Protein AF-A0A0G1TJW4-F1 (afdb_monomer_lite)

Structure (mmCIF, N/CA/C/O backbone):
data_AF-A0A0G1TJW4-F1
#
_entry.id   AF-A0A0G1TJW4-F1
#
loop_
_atom_site.group_PDB
_atom_site.id
_atom_site.type_symbol
_atom_site.label_atom_id
_atom_site.label_alt_id
_atom_site.label_comp_id
_atom_site.label_asym_id
_atom_site.label_entity_id
_atom_site.label_seq_id
_atom_site.pdbx_PDB_ins_code
_atom_site.Cartn_x
_atom_site.Cartn_y
_atom_site.Cartn_z
_atom_site.occupancy
_atom_site.B_iso_or_equiv
_atom_site.auth_seq_id
_atom_site.auth_comp_id
_atom_site.auth_asym_id
_atom_site.auth_atom_id
_atom_site.pdbx_PDB_model_num
ATOM 1 N N . MET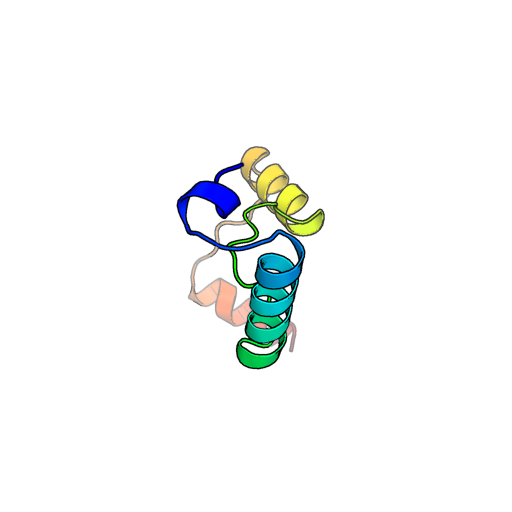 A 1 1 ? -20.416 8.404 6.262 1.00 75.12 1 MET A N 1
ATOM 2 C CA . MET A 1 1 ? -19.117 7.717 6.049 1.00 75.12 1 MET A CA 1
ATOM 3 C C . MET A 1 1 ? -19.391 6.227 5.922 1.00 75.12 1 MET A C 1
ATOM 5 O O . MET A 1 1 ? -20.327 5.771 6.556 1.00 75.12 1 MET A O 1
ATOM 9 N N . VAL A 1 2 ? -18.601 5.457 5.169 1.00 91.31 2 VAL A N 1
ATOM 10 C CA . VAL A 1 2 ? -18.805 3.993 5.071 1.00 91.31 2 VAL A CA 1
ATOM 11 C C . VAL A 1 2 ? -18.754 3.296 6.444 1.00 91.31 2 VAL A C 1
ATOM 13 O O . VAL A 1 2 ? -19.498 2.356 6.690 1.00 91.31 2 VAL A O 1
ATOM 16 N N . LEU A 1 3 ? -17.964 3.834 7.384 1.00 91.31 3 LEU A N 1
ATOM 17 C CA . LEU A 1 3 ? -17.816 3.309 8.749 1.00 91.31 3 LEU A CA 1
ATOM 18 C C . LEU A 1 3 ? -19.145 3.241 9.526 1.00 91.31 3 LEU A C 1
ATOM 20 O O . LEU A 1 3 ? -19.400 2.266 10.225 1.00 91.31 3 LEU A O 1
ATOM 24 N N . SER A 1 4 ? -20.035 4.225 9.345 1.00 90.62 4 SER A N 1
ATOM 25 C CA . SER A 1 4 ? -21.336 4.232 10.028 1.00 90.62 4 SER A CA 1
ATOM 26 C C . SER A 1 4 ? -22.303 3.184 9.473 1.00 90.62 4 SER A C 1
ATOM 28 O O . SER A 1 4 ? -23.213 2.772 10.179 1.00 90.62 4 SER A O 1
ATOM 30 N N . GLN A 1 5 ? -22.115 2.738 8.226 1.00 93.62 5 GLN A N 1
ATOM 31 C CA . GLN A 1 5 ? -22.933 1.680 7.619 1.00 93.62 5 GLN A CA 1
ATOM 32 C C . GLN A 1 5 ? -22.558 0.288 8.140 1.00 93.62 5 GLN A C 1
ATOM 34 O O . GLN A 1 5 ? -23.399 -0.601 8.162 1.00 93.62 5 GLN A O 1
ATOM 39 N N . ILE A 1 6 ? -21.310 0.115 8.581 1.00 92.25 6 ILE A N 1
ATOM 40 C CA . ILE A 1 6 ? -20.794 -1.132 9.167 1.00 92.25 6 ILE A CA 1
ATOM 41 C C . ILE A 1 6 ? -20.784 -1.102 10.705 1.00 92.25 6 ILE A C 1
ATOM 43 O O . ILE A 1 6 ? -20.249 -2.010 11.331 1.00 92.25 6 ILE A O 1
ATOM 47 N N . GLY A 1 7 ? -21.370 -0.064 11.312 1.00 92.94 7 GLY A N 1
ATOM 48 C CA . GLY A 1 7 ? -21.573 0.024 12.758 1.00 92.94 7 GLY A CA 1
ATOM 49 C C . GLY A 1 7 ? -20.318 0.310 13.584 1.00 92.94 7 GLY A C 1
ATOM 50 O O . GLY A 1 7 ? -20.311 -0.028 14.761 1.00 92.94 7 GLY A O 1
ATOM 51 N N . ILE A 1 8 ? -19.276 0.923 13.006 1.00 94.62 8 ILE A N 1
ATOM 52 C CA . ILE A 1 8 ? -18.053 1.276 13.746 1.00 94.62 8 ILE A CA 1
ATOM 53 C C . ILE A 1 8 ? -17.785 2.779 13.726 1.00 94.62 8 ILE A C 1
ATOM 55 O O . ILE A 1 8 ? -17.9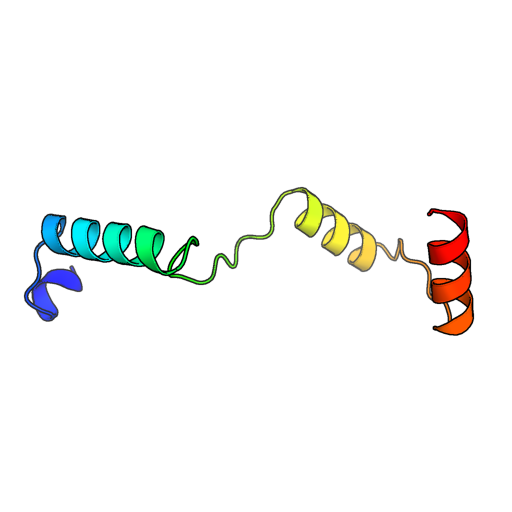99 3.472 12.725 1.00 94.62 8 ILE A O 1
ATOM 59 N N . SER A 1 9 ? -17.265 3.289 14.836 1.00 95.62 9 SER A N 1
ATOM 60 C CA . SER A 1 9 ? -16.765 4.655 14.935 1.00 95.62 9 SER A CA 1
ATOM 61 C C . SER A 1 9 ? -15.404 4.814 14.235 1.00 95.62 9 SER A C 1
ATOM 63 O O . SER A 1 9 ? -14.663 3.842 14.046 1.00 95.62 9 SER A O 1
ATOM 65 N N . PRO A 1 10 ? -15.010 6.050 13.877 1.00 94.50 10 PRO A N 1
ATOM 66 C CA . PRO A 1 10 ? -13.672 6.323 13.351 1.00 94.50 10 PRO A CA 1
ATOM 67 C C . PRO A 1 10 ? -12.545 5.853 14.283 1.00 94.50 10 PRO A C 1
ATOM 69 O O . PRO A 1 10 ? -11.556 5.293 13.815 1.00 94.50 10 PRO A O 1
ATOM 72 N N . SER A 1 11 ? -12.708 6.024 15.598 1.00 95.62 11 SER A N 1
ATOM 73 C CA . SER A 1 11 ? -11.728 5.584 16.599 1.00 95.62 11 SER A CA 1
ATOM 74 C C . SER A 1 11 ? -11.569 4.062 16.619 1.00 95.62 11 SER A C 1
ATOM 76 O O . SER A 1 11 ? -10.454 3.552 16.723 1.00 95.62 11 SER A O 1
ATOM 78 N N . GLU A 1 12 ? -12.666 3.318 16.467 1.00 94.62 12 GLU A N 1
ATOM 79 C CA . GLU A 1 12 ? -12.623 1.856 16.356 1.00 94.62 12 GLU A CA 1
ATOM 80 C C . GLU A 1 12 ? -11.929 1.407 15.069 1.00 94.62 12 GLU A C 1
ATOM 82 O O . GLU A 1 12 ? -11.097 0.500 15.109 1.00 94.62 12 GLU A O 1
ATOM 87 N N . ALA A 1 13 ? -12.185 2.080 13.945 1.00 94.19 13 ALA A N 1
ATOM 88 C CA . ALA A 1 13 ? -11.502 1.790 12.687 1.00 94.19 13 ALA A CA 1
ATOM 89 C C . ALA A 1 13 ? -9.979 2.014 12.786 1.00 94.19 13 ALA A C 1
ATOM 91 O O . ALA A 1 13 ? -9.202 1.183 12.312 1.00 94.19 13 ALA A O 1
ATOM 92 N N . ILE A 1 14 ? -9.544 3.087 13.458 1.00 94.44 14 ILE A N 1
ATOM 93 C CA . ILE A 1 14 ? -8.124 3.359 13.738 1.00 94.44 14 ILE A CA 1
ATOM 94 C C . ILE A 1 14 ? -7.508 2.244 14.601 1.00 94.44 14 ILE A C 1
ATOM 96 O O . ILE A 1 14 ? -6.412 1.765 14.309 1.00 94.44 14 ILE A O 1
ATOM 100 N N . ASN A 1 15 ? -8.216 1.774 15.631 1.00 95.00 15 ASN A N 1
ATOM 101 C CA . ASN A 1 15 ? -7.743 0.670 16.471 1.00 95.00 15 ASN A CA 1
ATOM 102 C C . ASN A 1 15 ? -7.582 -0.638 15.683 1.00 95.00 15 ASN A C 1
ATOM 104 O O . ASN A 1 15 ? -6.575 -1.333 15.839 1.00 95.00 15 ASN A O 1
ATOM 108 N N . VAL A 1 16 ? -8.548 -0.974 14.825 1.00 92.94 16 VAL A N 1
ATOM 109 C CA . VAL A 1 16 ? -8.465 -2.150 13.942 1.00 92.94 16 VAL A CA 1
ATOM 110 C C . VAL A 1 16 ? -7.268 -2.028 12.998 1.00 92.94 16 VAL A C 1
ATOM 112 O O . VAL A 1 16 ? -6.504 -2.983 12.846 1.00 92.94 16 VAL A O 1
ATOM 115 N N . PHE A 1 17 ? -7.057 -0.843 12.426 1.00 93.19 17 PHE A N 1
ATOM 116 C CA . PHE A 1 17 ? -5.921 -0.553 11.558 1.00 93.19 17 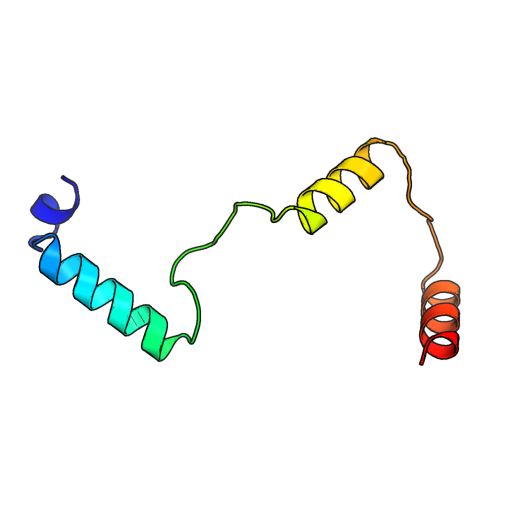PHE A CA 1
ATOM 117 C C . PHE A 1 17 ? -4.572 -0.789 12.258 1.00 93.19 17 PHE A C 1
ATOM 119 O O . PHE A 1 17 ? -3.743 -1.544 11.746 1.00 93.19 17 PHE A O 1
ATOM 126 N N . TYR A 1 18 ? -4.367 -0.230 13.456 1.00 94.50 18 TYR A N 1
ATOM 127 C CA . TYR A 1 18 ? -3.125 -0.433 14.212 1.00 94.50 18 TYR A CA 1
ATOM 128 C C . TYR A 1 18 ? -2.899 -1.888 14.617 1.00 94.50 18 TYR A C 1
ATOM 130 O O . TYR A 1 18 ? -1.777 -2.386 14.517 1.00 94.50 18 TYR A O 1
ATOM 138 N N . ARG A 1 19 ? -3.957 -2.599 15.028 1.00 94.38 19 ARG A N 1
ATOM 139 C CA . ARG A 1 19 ? -3.861 -4.034 15.332 1.00 94.38 19 ARG A CA 1
ATOM 140 C C . ARG A 1 19 ? -3.394 -4.825 14.120 1.00 94.38 19 ARG A C 1
ATOM 142 O O . ARG A 1 19 ? -2.540 -5.696 14.256 1.00 94.38 19 ARG A O 1
ATOM 149 N N . ARG A 1 20 ? -3.915 -4.506 12.935 1.00 94.50 20 ARG A N 1
ATOM 150 C CA . ARG A 1 20 ? -3.515 -5.187 11.708 1.00 94.50 20 ARG A CA 1
ATOM 151 C C . ARG A 1 20 ? -2.057 -4.899 11.340 1.00 94.50 20 ARG A C 1
ATOM 153 O O . ARG A 1 20 ? -1.353 -5.838 10.992 1.00 94.50 20 ARG A O 1
ATOM 160 N N . ILE A 1 21 ? -1.580 -3.663 11.519 1.00 94.31 21 ILE A N 1
ATOM 161 C CA . ILE A 1 21 ? -0.152 -3.332 11.349 1.00 94.31 21 ILE A CA 1
ATOM 162 C C . ILE A 1 21 ? 0.727 -4.170 12.280 1.00 94.31 21 ILE A C 1
ATOM 164 O O . ILE A 1 21 ? 1.739 -4.721 11.848 1.00 94.31 21 ILE A O 1
ATOM 168 N N . ALA A 1 22 ? 0.344 -4.272 13.554 1.00 93.56 22 ALA A N 1
ATOM 169 C CA . ALA A 1 22 ? 1.116 -5.013 14.545 1.00 93.56 22 ALA A CA 1
ATOM 170 C C . ALA A 1 22 ? 1.200 -6.516 14.219 1.00 93.56 22 ALA A C 1
ATOM 172 O O . ALA A 1 22 ? 2.256 -7.119 14.399 1.00 93.56 22 ALA A O 1
ATOM 173 N N . ILE A 1 23 ? 0.107 -7.105 13.719 1.00 94.50 23 ILE A N 1
ATOM 174 C CA . ILE A 1 23 ? 0.036 -8.526 13.347 1.00 94.50 23 ILE A CA 1
ATOM 175 C C . ILE A 1 23 ? 0.824 -8.800 12.062 1.00 94.50 23 ILE A C 1
ATOM 177 O O . ILE A 1 23 ? 1.658 -9.703 12.032 1.00 94.50 23 ILE A O 1
ATOM 181 N N . ASP A 1 24 ? 0.588 -8.011 11.015 1.00 92.25 24 ASP A N 1
ATOM 182 C CA . ASP A 1 24 ? 1.143 -8.267 9.682 1.00 92.25 24 ASP A CA 1
ATOM 183 C C . ASP A 1 24 ? 2.584 -7.767 9.526 1.00 92.25 24 ASP A C 1
ATOM 185 O O . ASP A 1 24 ? 3.226 -8.050 8.514 1.00 92.25 24 ASP A O 1
ATOM 189 N N . LYS A 1 25 ? 3.091 -6.992 10.497 1.00 89.50 25 LYS A N 1
ATOM 190 C CA . LYS A 1 25 ? 4.370 -6.262 10.411 1.00 89.50 25 LYS A CA 1
ATOM 191 C C . LYS A 1 25 ? 4.488 -5.458 9.110 1.00 89.50 25 LYS A C 1
ATOM 193 O O . LYS A 1 25 ? 5.560 -5.344 8.519 1.00 89.50 25 LYS A O 1
ATOM 198 N N . GLY A 1 26 ? 3.367 -4.908 8.660 1.00 85.69 26 GLY A N 1
ATOM 199 C CA . GLY A 1 26 ? 3.233 -4.275 7.359 1.00 85.69 26 GLY A CA 1
ATOM 200 C C . GLY A 1 26 ? 1.970 -3.433 7.272 1.00 85.69 26 GLY A C 1
ATOM 201 O O . GLY A 1 26 ? 1.152 -3.401 8.191 1.00 85.69 26 GLY A O 1
ATOM 202 N N . ILE A 1 27 ? 1.819 -2.711 6.166 1.00 88.69 27 ILE A N 1
ATOM 203 C CA . ILE A 1 27 ? 0.641 -1.874 5.943 1.00 88.69 27 ILE A CA 1
ATOM 204 C C . ILE A 1 27 ? -0.510 -2.763 5.451 1.00 88.69 27 ILE A C 1
ATOM 206 O O . ILE A 1 27 ? -0.334 -3.499 4.482 1.00 88.69 27 ILE A O 1
ATOM 210 N N . PRO A 1 28 ? -1.694 -2.700 6.087 1.00 85.62 28 PRO A N 1
ATOM 211 C CA . PRO A 1 28 ? -2.789 -3.652 5.882 1.00 85.62 28 PRO A CA 1
ATOM 212 C C . PRO A 1 28 ? -3.618 -3.404 4.616 1.00 85.62 28 PRO A C 1
ATOM 214 O O . PRO A 1 28 ? -4.763 -3.836 4.509 1.00 85.62 28 PRO A O 1
ATOM 217 N N . PHE A 1 29 ? -3.060 -2.665 3.669 1.00 84.12 29 PHE A N 1
ATOM 218 C CA . PHE A 1 29 ? -3.646 -2.398 2.371 1.00 84.12 29 PHE A CA 1
ATOM 219 C C . PHE A 1 29 ? -2.530 -2.298 1.339 1.00 84.12 29 PHE A C 1
ATOM 221 O O . PHE A 1 29 ? -1.400 -1.915 1.649 1.00 84.12 29 PHE A O 1
ATOM 228 N N . SER A 1 30 ? -2.847 -2.629 0.092 1.00 80.19 30 SER A N 1
ATOM 229 C CA . SER A 1 30 ? -1.887 -2.535 -1.000 1.00 80.19 30 SER A CA 1
ATOM 230 C C . SER A 1 30 ? -1.480 -1.080 -1.225 1.00 80.19 30 SER A C 1
ATOM 232 O O . SER A 1 30 ? -2.274 -0.248 -1.668 1.00 80.19 30 SER A O 1
ATOM 234 N N . LEU A 1 31 ? -0.218 -0.771 -0.935 1.00 77.25 31 LEU A N 1
ATOM 235 C CA . LEU A 1 31 ? 0.394 0.498 -1.300 1.00 77.25 31 LEU A CA 1
ATOM 236 C C . LEU A 1 31 ? 0.722 0.488 -2.793 1.00 77.25 31 LEU A C 1
ATOM 238 O O . LEU A 1 31 ? 1.839 0.193 -3.202 1.00 77.25 31 LEU A O 1
ATOM 242 N N . ASN A 1 32 ? -0.256 0.851 -3.619 1.00 76.25 32 ASN A N 1
ATOM 243 C CA . ASN A 1 32 ? -0.076 0.957 -5.072 1.00 76.25 32 ASN A CA 1
ATOM 244 C C . ASN A 1 32 ? 0.624 2.261 -5.501 1.00 76.25 32 ASN A C 1
ATOM 246 O O . ASN A 1 32 ? 0.577 2.639 -6.670 1.00 76.25 32 ASN A O 1
ATOM 250 N N . VAL A 1 33 ? 1.254 2.979 -4.567 1.00 84.19 33 VAL A N 1
ATOM 251 C CA . VAL A 1 33 ? 1.963 4.229 -4.851 1.00 84.19 33 VAL A CA 1
ATOM 252 C C . VAL A 1 33 ? 3.444 3.903 -5.046 1.00 84.19 33 VAL A C 1
ATOM 254 O O . VAL A 1 33 ? 4.136 3.639 -4.061 1.00 84.19 33 VAL A O 1
ATOM 257 N N . PRO A 1 34 ? 3.960 3.913 -6.291 1.00 84.31 34 PRO A N 1
ATOM 258 C CA . PRO A 1 34 ? 5.360 3.602 -6.538 1.00 84.31 34 PRO A CA 1
ATOM 259 C C . PRO A 1 34 ? 6.236 4.640 -5.842 1.00 84.31 34 PRO A C 1
ATOM 261 O O . PRO A 1 34 ? 5.987 5.844 -5.958 1.00 84.31 34 PRO A O 1
ATOM 264 N N . ASN A 1 35 ? 7.271 4.188 -5.136 1.00 87.62 35 ASN A N 1
ATOM 265 C CA . ASN A 1 35 ? 8.245 5.079 -4.511 1.00 87.62 35 ASN A CA 1
ATOM 266 C C . ASN A 1 35 ? 9.096 5.799 -5.585 1.00 87.62 35 ASN A C 1
ATOM 268 O O . ASN A 1 35 ? 8.972 5.541 -6.785 1.00 87.62 35 ASN A O 1
ATOM 272 N N . ALA A 1 36 ? 9.947 6.743 -5.177 1.00 90.19 36 ALA A N 1
ATOM 273 C CA . ALA A 1 36 ? 10.742 7.526 -6.126 1.00 90.19 36 ALA A CA 1
ATOM 274 C C . ALA A 1 36 ? 11.666 6.662 -7.004 1.00 90.19 36 ALA A C 1
ATOM 276 O O . ALA A 1 36 ? 11.823 6.954 -8.188 1.00 90.19 36 ALA A O 1
ATOM 277 N N . GLU A 1 37 ? 12.245 5.601 -6.445 1.00 91.62 37 GLU A N 1
ATOM 278 C CA . GLU A 1 37 ? 13.116 4.666 -7.157 1.00 91.62 37 GLU A CA 1
ATOM 279 C C . GLU A 1 37 ? 12.329 3.837 -8.177 1.00 91.62 37 GLU A C 1
ATOM 281 O O . GLU A 1 37 ? 12.679 3.817 -9.355 1.00 91.62 37 GLU A O 1
ATOM 286 N N . THR A 1 38 ? 11.201 3.253 -7.769 1.00 89.69 38 THR A N 1
ATOM 287 C CA . THR A 1 38 ? 10.302 2.504 -8.653 1.00 89.69 38 THR A CA 1
ATOM 288 C C . THR A 1 38 ? 9.788 3.386 -9.789 1.00 89.69 38 THR A C 1
AT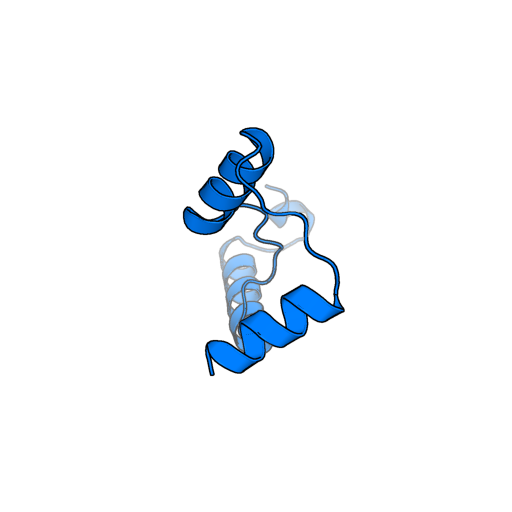OM 290 O O . THR A 1 38 ? 9.769 2.957 -10.939 1.00 89.69 38 THR A O 1
ATOM 293 N N . ARG A 1 39 ? 9.429 4.650 -9.513 1.00 92.44 39 ARG A N 1
ATOM 294 C CA . ARG A 1 39 ? 9.029 5.606 -10.563 1.00 92.44 39 ARG A CA 1
ATOM 295 C C . ARG A 1 39 ? 10.151 5.852 -11.569 1.00 92.44 39 ARG A C 1
ATOM 297 O O . ARG A 1 39 ? 9.889 5.824 -12.768 1.00 92.44 39 ARG A O 1
ATOM 304 N N . LYS A 1 40 ? 11.387 6.050 -11.099 1.00 91.06 40 LYS A N 1
ATOM 305 C CA . LYS A 1 40 ? 12.563 6.208 -11.971 1.00 91.06 40 LYS A CA 1
ATOM 306 C C . LYS A 1 40 ? 12.818 4.953 -12.806 1.00 91.06 40 LYS A C 1
ATOM 308 O O . LYS A 1 40 ? 13.070 5.073 -13.999 1.00 91.06 40 LYS A O 1
ATOM 313 N N . ALA A 1 41 ? 12.712 3.764 -12.213 1.00 90.44 41 ALA A N 1
ATOM 314 C CA . ALA A 1 41 ? 12.859 2.500 -12.930 1.00 90.44 41 ALA A CA 1
ATOM 315 C C . ALA A 1 41 ? 11.804 2.352 -14.042 1.00 90.44 41 ALA A C 1
ATOM 317 O O . ALA A 1 41 ? 12.153 2.068 -15.186 1.00 90.44 41 ALA A O 1
ATOM 318 N N . ILE A 1 42 ? 10.533 2.646 -13.742 1.00 91.44 42 ILE A N 1
ATOM 319 C CA . ILE A 1 42 ? 9.444 2.651 -14.732 1.00 91.44 42 ILE A CA 1
ATOM 320 C C . ILE A 1 42 ? 9.722 3.665 -15.851 1.00 91.44 42 ILE A C 1
ATOM 322 O O . ILE A 1 42 ? 9.523 3.365 -17.027 1.00 91.44 42 ILE A O 1
ATOM 326 N N . GLU A 1 43 ? 10.188 4.868 -15.512 1.00 93.19 43 GLU A N 1
ATOM 327 C CA . GLU A 1 43 ? 10.519 5.900 -16.497 1.00 93.19 43 GLU A CA 1
ATOM 328 C C . GLU A 1 43 ? 11.691 5.488 -17.398 1.00 93.19 43 GLU A C 1
ATOM 330 O O . GLU A 1 43 ? 11.629 5.683 -18.611 1.00 93.19 43 GLU A O 1
ATOM 335 N N . ASN A 1 44 ? 12.733 4.875 -16.835 1.00 91.06 44 ASN A N 1
ATOM 336 C CA . ASN A 1 44 ? 13.866 4.356 -17.598 1.00 91.06 44 ASN A CA 1
ATOM 337 C C . ASN A 1 44 ? 13.420 3.289 -18.600 1.00 91.06 44 ASN A C 1
ATOM 339 O O . ASN A 1 44 ? 13.810 3.362 -19.763 1.00 91.06 44 ASN A O 1
ATOM 343 N N . ILE A 1 45 ? 12.539 2.370 -18.192 1.00 90.50 45 ILE A N 1
ATOM 344 C CA . ILE A 1 45 ? 11.952 1.373 -19.097 1.00 90.50 45 ILE A CA 1
ATOM 345 C C . ILE A 1 45 ? 11.185 2.063 -20.232 1.00 90.50 45 ILE A C 1
ATOM 347 O O . ILE A 1 45 ? 11.439 1.779 -21.402 1.00 90.50 45 ILE A O 1
ATOM 351 N N . LYS A 1 46 ? 10.310 3.028 -19.910 1.00 90.75 46 LYS A N 1
ATOM 352 C CA . LYS A 1 46 ? 9.559 3.806 -20.916 1.00 90.75 46 LYS A CA 1
ATOM 353 C C . LYS A 1 46 ? 10.470 4.558 -21.890 1.00 90.75 46 LYS A C 1
ATOM 355 O O . LYS A 1 46 ? 10.124 4.709 -23.054 1.00 90.75 46 LYS A O 1
ATOM 360 N N . LYS A 1 47 ? 11.629 5.026 -21.422 1.00 92.62 47 LYS A N 1
ATOM 361 C CA . LYS A 1 47 ? 12.641 5.731 -22.224 1.00 92.62 47 LYS A CA 1
ATOM 362 C C . LYS A 1 47 ? 13.589 4.790 -22.981 1.00 92.62 47 LYS A C 1
ATOM 364 O O . LYS A 1 47 ? 14.552 5.274 -23.568 1.00 92.62 47 LYS A O 1
ATOM 369 N N . GLY A 1 48 ? 13.369 3.474 -22.943 1.00 88.38 48 GLY A N 1
ATOM 370 C CA . GLY A 1 48 ? 14.242 2.500 -23.607 1.00 88.38 48 GLY A CA 1
ATOM 371 C C . GLY A 1 48 ? 15.598 2.300 -22.922 1.00 88.38 48 GLY A C 1
ATOM 372 O O . GLY A 1 48 ? 16.504 1.716 -23.504 1.00 88.38 48 GLY A O 1
ATOM 373 N N . LYS A 1 49 ? 15.769 2.788 -21.688 1.00 86.69 49 LYS A N 1
ATOM 374 C CA . LYS A 1 49 ? 17.011 2.683 -20.913 1.00 86.69 49 LYS A CA 1
ATOM 375 C C . LYS A 1 49 ? 17.035 1.387 -20.103 1.00 86.69 49 LYS A C 1
ATOM 377 O O . LYS A 1 49 ? 16.994 1.414 -18.874 1.00 86.69 49 LYS A O 1
ATOM 382 N N . TYR A 1 50 ? 17.083 0.258 -20.795 1.00 85.12 50 TYR A N 1
ATOM 383 C CA . TYR A 1 50 ? 17.223 -1.068 -20.197 1.00 85.12 50 TYR A CA 1
ATOM 384 C C . TYR A 1 50 ? 18.163 -1.931 -21.040 1.00 85.12 50 TYR A C 1
ATOM 386 O O . TYR A 1 50 ? 18.361 -1.677 -22.226 1.00 85.12 50 TYR A O 1
ATOM 394 N N . LYS A 1 51 ? 18.767 -2.943 -20.416 1.00 84.88 51 LYS A N 1
ATOM 395 C CA . LYS A 1 51 ? 19.552 -3.961 -21.116 1.00 84.88 51 LYS A CA 1
ATOM 396 C C . LYS A 1 51 ? 18.730 -5.241 -21.178 1.00 84.88 51 LYS A C 1
ATOM 398 O O . LYS A 1 51 ? 18.264 -5.716 -20.146 1.00 84.88 51 LYS A O 1
ATOM 403 N N . THR A 1 52 ? 18.578 -5.796 -22.371 1.00 82.88 52 THR A N 1
ATOM 404 C CA . THR A 1 52 ? 18.051 -7.149 -22.550 1.00 82.88 52 THR A CA 1
ATOM 405 C C . THR A 1 52 ? 19.232 -8.104 -22.499 1.00 82.88 52 THR A C 1
ATOM 407 O O . THR A 1 52 ? 20.146 -7.990 -23.312 1.00 82.88 52 THR A O 1
ATOM 410 N N . VAL A 1 53 ? 19.237 -9.013 -21.532 1.00 87.50 53 VAL A N 1
ATOM 411 C CA . VAL A 1 53 ? 20.291 -10.019 -21.358 1.00 87.50 53 VAL A CA 1
ATOM 412 C C . VAL A 1 53 ? 19.652 -11.395 -21.229 1.00 87.50 53 VAL A C 1
ATOM 414 O O . VA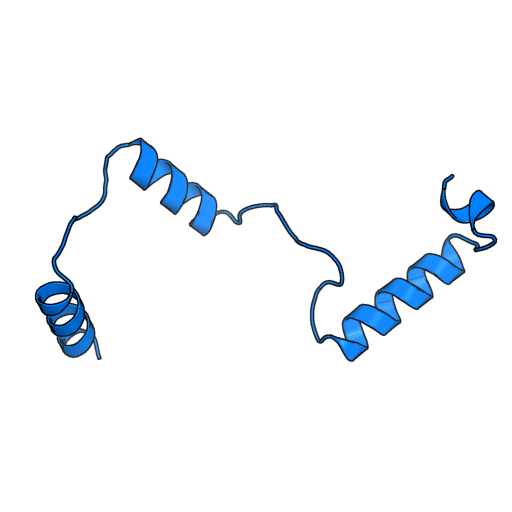L A 1 53 ? 18.519 -11.514 -20.759 1.00 87.50 53 VAL A O 1
ATOM 417 N N . SER A 1 54 ? 20.363 -12.436 -21.660 1.00 89.00 54 SER A N 1
ATOM 418 C CA . SER A 1 54 ? 19.953 -13.817 -21.387 1.00 89.00 54 SER A CA 1
ATOM 419 C C . SER A 1 54 ? 20.109 -14.148 -19.897 1.00 89.00 54 SER A C 1
ATOM 421 O O . SER A 1 54 ? 20.860 -13.488 -19.173 1.00 89.00 54 SER A O 1
ATOM 423 N N . TYR A 1 55 ? 19.410 -15.188 -19.430 1.00 87.12 55 TYR A N 1
ATOM 424 C CA . TYR A 1 55 ? 19.494 -15.635 -18.035 1.00 87.12 55 TYR A CA 1
ATOM 425 C C . TYR A 1 55 ? 20.930 -15.997 -17.625 1.00 87.12 55 TYR A C 1
ATOM 427 O O . TYR A 1 55 ? 21.371 -15.649 -16.533 1.00 87.12 55 TYR A O 1
ATOM 435 N N . GLU A 1 56 ? 21.676 -16.638 -18.527 1.00 89.88 56 GLU A N 1
ATOM 436 C CA . GLU A 1 56 ? 23.068 -17.050 -18.317 1.00 89.88 56 GLU A CA 1
ATOM 437 C C . GLU A 1 56 ? 23.983 -15.835 -18.108 1.00 89.88 56 GLU A C 1
ATOM 439 O O . GLU A 1 56 ? 24.757 -15.795 -17.151 1.00 89.88 56 GLU A O 1
ATOM 444 N N . GLN A 1 57 ? 23.827 -14.799 -18.939 1.00 85.75 57 GLN A N 1
ATOM 445 C CA . GLN A 1 57 ? 24.579 -13.545 -18.824 1.00 85.75 57 GLN A CA 1
ATOM 446 C C . GLN A 1 57 ? 24.222 -12.767 -17.550 1.00 85.75 57 GLN A C 1
ATOM 448 O O . GLN A 1 57 ? 25.107 -12.238 -16.882 1.00 85.75 57 GLN A O 1
ATOM 453 N N . PHE A 1 58 ? 22.937 -12.724 -17.181 1.00 88.88 58 PHE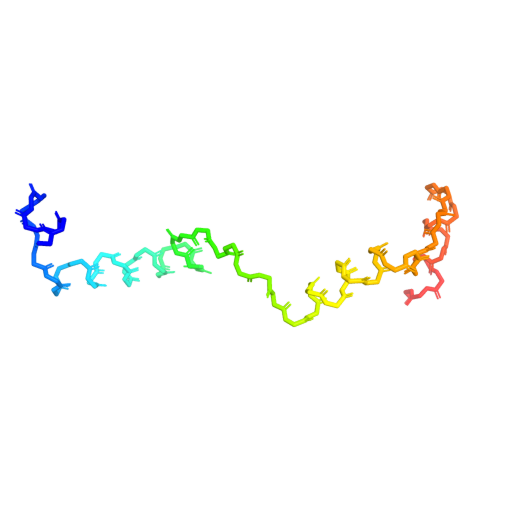 A N 1
ATOM 454 C CA . PHE A 1 58 ? 22.491 -12.089 -15.938 1.00 88.88 58 PHE A CA 1
ATOM 455 C C . PHE A 1 58 ? 23.072 -12.784 -14.698 1.00 88.88 58 PHE A C 1
ATOM 457 O O . PHE A 1 58 ? 23.558 -12.122 -13.781 1.00 88.88 58 PHE A O 1
ATOM 464 N N . ALA A 1 59 ? 23.055 -14.121 -14.678 1.00 87.69 59 ALA A N 1
ATOM 465 C CA . ALA A 1 59 ? 23.595 -14.905 -13.572 1.00 87.69 59 ALA A CA 1
ATOM 466 C C . ALA A 1 59 ? 25.113 -14.716 -13.412 1.00 87.69 59 ALA A C 1
ATOM 468 O O . ALA A 1 59 ? 25.609 -14.703 -12.285 1.00 87.69 59 ALA A O 1
ATOM 469 N N . GLU A 1 60 ? 25.848 -14.553 -14.515 1.00 88.75 60 GLU A N 1
ATOM 470 C CA . GLU A 1 60 ? 27.287 -14.284 -14.476 1.00 88.75 60 GLU A CA 1
ATOM 471 C C . GLU A 1 60 ? 27.608 -12.883 -13.930 1.00 88.75 60 GLU A C 1
ATOM 473 O O . GLU A 1 60 ? 28.486 -12.750 -13.076 1.00 88.75 60 GLU A O 1
ATOM 478 N N . GLU A 1 61 ? 26.875 -11.849 -14.356 1.00 85.81 61 GLU A N 1
ATOM 479 C CA . GLU A 1 61 ? 27.054 -10.477 -13.854 1.00 85.81 61 GLU A CA 1
ATOM 480 C C . GLU A 1 61 ? 26.777 -10.390 -12.346 1.00 85.81 61 GLU A C 1
ATOM 482 O O . GLU A 1 61 ? 27.557 -9.794 -11.608 1.00 85.81 61 GLU A O 1
ATOM 487 N N . MET A 1 62 ? 25.722 -11.049 -11.858 1.00 83.62 62 MET A N 1
ATOM 488 C CA . MET A 1 62 ? 25.380 -11.042 -10.430 1.00 83.62 62 MET A CA 1
ATOM 489 C C . MET A 1 62 ? 26.405 -11.787 -9.561 1.00 83.62 62 MET A C 1
ATOM 491 O O . MET A 1 62 ? 26.605 -11.401 -8.412 1.00 83.62 62 MET A O 1
ATOM 495 N N . ARG A 1 63 ? 27.094 -12.813 -10.090 1.00 84.88 63 ARG A N 1
ATOM 496 C CA . ARG A 1 63 ? 28.203 -13.483 -9.377 1.00 84.88 63 ARG A CA 1
ATOM 497 C C . ARG A 1 63 ? 29.465 -12.629 -9.293 1.00 84.88 63 ARG A C 1
ATOM 499 O O . ARG A 1 63 ? 30.224 -12.803 -8.354 1.00 84.88 63 ARG A O 1
ATOM 506 N N . LYS A 1 64 ? 29.706 -11.747 -10.268 1.00 77.19 64 LYS A N 1
ATOM 507 C CA . LYS A 1 64 ? 30.873 -10.845 -10.289 1.00 77.19 64 LYS A CA 1
ATOM 508 C C . LYS A 1 64 ? 30.727 -9.647 -9.341 1.00 77.19 64 LYS A C 1
ATOM 510 O O . LYS A 1 64 ? 31.711 -8.963 -9.086 1.00 77.19 64 LYS A O 1
ATOM 515 N N . VAL A 1 65 ? 29.507 -9.373 -8.874 1.00 76.50 65 VAL A N 1
ATOM 516 C CA . VAL A 1 65 ? 29.169 -8.238 -7.995 1.00 76.50 65 VAL A CA 1
ATOM 517 C C . VAL A 1 65 ? 29.073 -8.653 -6.514 1.00 76.50 65 VAL A C 1
ATOM 519 O O . VAL A 1 65 ? 29.018 -7.779 -5.650 1.00 76.50 65 VAL A O 1
ATOM 522 N N . ALA A 1 66 ? 29.073 -9.959 -6.219 1.00 53.75 66 ALA A N 1
ATOM 523 C CA . ALA A 1 66 ? 29.168 -10.514 -4.864 1.00 53.75 66 ALA A CA 1
ATOM 524 C C . ALA A 1 66 ? 30.633 -10.672 -4.430 1.00 53.75 66 ALA A C 1
ATOM 526 O O . ALA A 1 66 ? 30.908 -10.416 -3.237 1.00 53.75 66 ALA A O 1
#

Radius of gyration: 21.29 Å; chains: 1; bounding box: 54×25×40 Å

Sequence (66 aa):
MVLSQIGISPSEAINVFYRRIAIDKGIPFSLNVPNAETRKAIENIKKGKYKTVSYEQFAEEMRKVA

Secondary structure (DSSP, 8-state):
-HHHHTT--HHHHHHHHHHHHHHHTS-SS------HHHHHHHHHHHTT------HHHHHHHHHH--

Foldseek 3Di:
DVQVVVPHDPVVVVVVQVVCCVVVVDGPDDPPPDDPVRVVVVVCVVVVNDDDDDPVVVVVVVVVVD

pLDDT: mean 88.52, std 6.69, range [53.75, 95.62]